Protein AF-A0A392MUB7-F1 (afdb_monomer_lite)

Structure (mmCIF, N/CA/C/O backbone):
data_AF-A0A392MUB7-F1
#
_entry.id   AF-A0A392MUB7-F1
#
loop_
_atom_site.group_PDB
_atom_site.id
_atom_site.type_symbol
_atom_site.label_atom_id
_atom_site.label_alt_id
_atom_site.label_comp_id
_atom_site.label_asym_id
_atom_site.label_entity_id
_atom_site.label_seq_id
_atom_site.pdbx_PDB_ins_code
_atom_site.Cartn_x
_atom_site.Cartn_y
_atom_site.Cartn_z
_atom_site.occupancy
_atom_site.B_iso_or_equiv
_atom_site.auth_seq_id
_atom_site.auth_comp_id
_atom_site.auth_asym_id
_atom_site.auth_atom_id
_atom_site.pdbx_PDB_model_num
ATOM 1 N N . MET A 1 1 ? 14.588 -9.649 2.594 1.00 81.69 1 MET A N 1
ATOM 2 C CA . MET A 1 1 ? 15.675 -9.354 1.630 1.00 81.69 1 MET A CA 1
ATOM 3 C C . MET A 1 1 ? 16.960 -10.171 1.813 1.00 81.69 1 MET A C 1
ATOM 5 O O . MET A 1 1 ? 17.471 -10.671 0.822 1.00 81.69 1 MET A O 1
ATOM 9 N N . LYS A 1 2 ? 17.491 -10.371 3.031 1.00 86.81 2 LYS A N 1
ATOM 10 C CA . LYS A 1 2 ? 18.822 -10.997 3.221 1.00 86.81 2 LYS A CA 1
ATOM 11 C C . LYS A 1 2 ? 18.927 -12.499 2.903 1.00 86.81 2 LYS A C 1
ATOM 13 O O . LYS A 1 2 ? 19.956 -12.934 2.408 1.00 86.81 2 LYS A O 1
ATOM 18 N N . THR A 1 3 ? 17.898 -13.292 3.205 1.00 91.44 3 THR A N 1
ATOM 19 C CA . THR A 1 3 ? 17.980 -14.772 3.172 1.00 91.44 3 THR A CA 1
ATOM 20 C C . THR A 1 3 ? 16.930 -15.439 2.284 1.00 91.44 3 THR A C 1
ATOM 22 O O . THR A 1 3 ? 16.961 -16.653 2.094 1.00 91.44 3 THR A O 1
ATOM 25 N N . ASN A 1 4 ? 15.975 -14.672 1.751 1.00 91.31 4 ASN A N 1
ATOM 26 C CA . ASN A 1 4 ? 14.884 -15.224 0.954 1.00 91.31 4 ASN A CA 1
ATOM 27 C C . ASN A 1 4 ? 15.354 -15.491 -0.484 1.00 91.31 4 ASN A C 1
ATOM 29 O O . ASN A 1 4 ? 15.908 -14.599 -1.119 1.00 91.31 4 ASN A O 1
ATOM 33 N N . LYS A 1 5 ? 15.062 -16.686 -1.009 1.00 94.00 5 LYS A N 1
ATOM 34 C CA . LYS A 1 5 ? 15.399 -17.116 -2.378 1.00 94.00 5 LYS A CA 1
ATOM 35 C C . LYS A 1 5 ? 14.830 -16.226 -3.496 1.00 94.00 5 LYS A C 1
ATOM 37 O O . LYS A 1 5 ? 15.329 -16.280 -4.612 1.00 94.00 5 LYS A O 1
ATOM 42 N N . TRP A 1 6 ? 13.782 -15.452 -3.216 1.00 89.56 6 TRP A N 1
ATOM 43 C CA . TRP A 1 6 ? 13.121 -14.566 -4.177 1.00 89.56 6 TRP A CA 1
ATOM 44 C C . TRP A 1 6 ? 13.622 -13.126 -4.140 1.00 89.56 6 TRP A C 1
ATOM 46 O O . TRP A 1 6 ? 13.139 -12.315 -4.926 1.00 89.56 6 TRP A O 1
ATOM 56 N N . ASN A 1 7 ? 14.574 -12.791 -3.264 1.00 89.31 7 ASN A N 1
ATOM 57 C CA . ASN A 1 7 ? 15.066 -11.419 -3.114 1.00 89.31 7 ASN A CA 1
ATOM 58 C C . ASN A 1 7 ? 15.482 -10.786 -4.453 1.00 89.31 7 ASN A C 1
ATOM 60 O O . ASN A 1 7 ? 15.064 -9.676 -4.736 1.00 89.31 7 ASN A O 1
ATOM 64 N N . ASN A 1 8 ? 16.171 -11.533 -5.317 1.00 88.69 8 ASN A N 1
ATOM 65 C CA . ASN A 1 8 ? 16.669 -11.075 -6.615 1.00 88.69 8 ASN A CA 1
ATOM 66 C C . ASN A 1 8 ? 15.640 -11.199 -7.751 1.00 88.69 8 ASN A C 1
ATOM 68 O O . ASN A 1 8 ? 16.016 -11.173 -8.920 1.00 88.69 8 ASN A O 1
ATOM 72 N N . THR A 1 9 ? 14.363 -11.427 -7.431 1.00 91.56 9 THR A N 1
ATOM 73 C CA . THR A 1 9 ? 13.274 -11.592 -8.416 1.00 91.56 9 THR A CA 1
ATOM 74 C C . THR A 1 9 ? 12.126 -10.610 -8.225 1.00 91.56 9 THR A C 1
ATOM 76 O O . THR A 1 9 ? 11.133 -10.675 -8.944 1.00 91.56 9 THR A O 1
ATOM 79 N N . ILE A 1 10 ? 12.249 -9.695 -7.263 1.00 92.25 10 ILE A N 1
ATOM 80 C CA . ILE A 1 10 ? 11.195 -8.739 -6.935 1.00 92.25 10 ILE A CA 1
ATOM 81 C C . ILE A 1 10 ? 11.169 -7.638 -7.998 1.00 92.25 10 ILE A C 1
ATOM 83 O O . ILE A 1 10 ? 12.168 -6.954 -8.229 1.00 92.25 10 ILE A O 1
ATOM 87 N N . GLY A 1 11 ? 10.018 -7.474 -8.651 1.00 92.69 11 GLY A N 1
ATOM 88 C CA . GLY A 1 11 ? 9.804 -6.415 -9.641 1.00 92.69 11 GLY A CA 1
ATOM 89 C C . GLY A 1 11 ? 8.999 -5.221 -9.142 1.00 92.69 11 GLY A C 1
ATOM 90 O O . GLY A 1 11 ? 9.134 -4.124 -9.671 1.00 92.69 11 GLY A O 1
ATOM 91 N N . ALA A 1 12 ? 8.170 -5.429 -8.122 1.00 95.44 12 ALA A N 1
ATOM 92 C CA . ALA A 1 12 ? 7.458 -4.372 -7.427 1.00 95.44 12 ALA A CA 1
ATOM 93 C C . ALA A 1 12 ? 6.999 -4.859 -6.051 1.00 95.44 12 ALA A C 1
ATOM 95 O O . ALA A 1 12 ? 7.012 -6.066 -5.787 1.00 95.44 12 ALA A O 1
ATOM 96 N N . PHE A 1 13 ? 6.553 -3.938 -5.203 1.00 95.62 13 PHE A N 1
ATOM 97 C CA . PHE A 1 13 ? 5.945 -4.265 -3.917 1.00 95.62 13 PHE A CA 1
ATOM 98 C C . PHE A 1 13 ? 4.752 -3.357 -3.593 1.00 95.62 13 PHE A C 1
ATOM 100 O O . PHE A 1 13 ? 4.613 -2.258 -4.124 1.00 95.62 13 PHE A O 1
ATOM 107 N N . VAL A 1 14 ? 3.885 -3.836 -2.704 1.00 97.25 14 VAL A N 1
ATOM 108 C CA . VAL A 1 14 ? 2.810 -3.050 -2.093 1.00 97.25 14 VAL A CA 1
ATOM 109 C C . VAL A 1 14 ? 2.917 -3.276 -0.594 1.00 97.25 14 VAL A C 1
ATOM 111 O O . VAL A 1 14 ? 2.758 -4.409 -0.138 1.00 97.25 14 VAL A O 1
ATOM 114 N N . ASN A 1 15 ? 3.241 -2.221 0.145 1.00 96.94 15 ASN A N 1
ATOM 115 C CA . ASN A 1 15 ? 3.241 -2.225 1.599 1.00 96.94 15 ASN A CA 1
ATOM 116 C C . ASN A 1 15 ? 1.860 -1.789 2.103 1.00 96.94 15 ASN A C 1
ATOM 118 O O . ASN A 1 15 ? 1.263 -0.866 1.547 1.00 96.94 15 ASN A O 1
ATOM 122 N N . VAL A 1 16 ? 1.326 -2.493 3.102 1.00 97.12 16 VAL A N 1
ATOM 123 C CA . VAL A 1 16 ? -0.034 -2.274 3.609 1.00 97.12 16 VAL A CA 1
ATOM 124 C C . VAL A 1 16 ? 0.023 -2.106 5.117 1.00 97.12 16 VAL A C 1
ATOM 126 O O . VAL A 1 16 ? 0.266 -3.066 5.842 1.00 97.12 16 VAL A O 1
ATOM 129 N N . GLU A 1 17 ? -0.264 -0.895 5.572 1.00 95.00 17 GLU A N 1
ATOM 130 C CA . GLU A 1 17 ? -0.111 -0.457 6.953 1.00 95.00 17 GLU A CA 1
ATOM 131 C C . GLU A 1 17 ? -1.426 0.017 7.564 1.00 95.00 17 GLU A C 1
ATOM 133 O O . GLU A 1 17 ? -2.449 0.229 6.897 1.00 95.00 17 GLU A O 1
ATOM 138 N N . ALA A 1 18 ? -1.396 0.195 8.878 1.00 94.50 18 ALA A N 1
ATOM 139 C CA . ALA A 1 18 ? -2.466 0.806 9.643 1.00 94.50 18 ALA A CA 1
ATOM 140 C C . ALA A 1 18 ? -1.867 1.632 10.785 1.00 94.50 18 ALA A C 1
ATOM 142 O O . ALA A 1 18 ? -1.139 1.112 11.622 1.00 94.50 18 ALA A O 1
ATOM 143 N N . SER A 1 19 ? -2.220 2.915 10.856 1.00 92.62 19 SER A N 1
ATOM 144 C CA . SER A 1 19 ? -2.001 3.742 12.054 1.00 92.62 19 SER A CA 1
ATOM 145 C C . SER A 1 19 ? -3.331 4.304 12.540 1.00 92.62 19 SER A C 1
ATOM 147 O O . SER A 1 19 ? -3.478 5.489 12.826 1.00 92.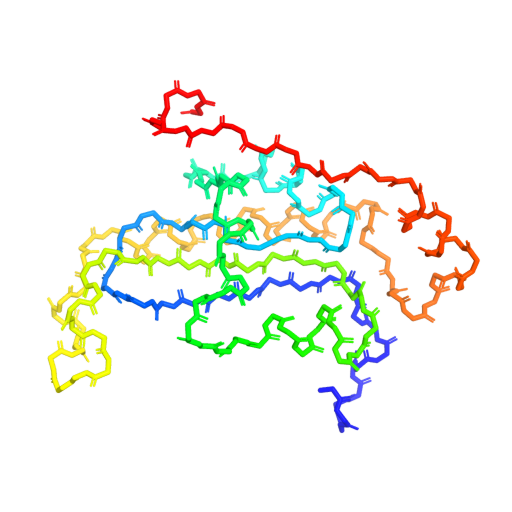62 19 SER A O 1
ATOM 149 N N . GLY A 1 20 ? -4.331 3.429 12.571 1.00 93.94 20 GLY A N 1
ATOM 150 C CA . GLY A 1 20 ? -5.711 3.714 12.920 1.00 93.94 20 GLY A CA 1
ATOM 151 C C . GLY A 1 20 ? -6.534 2.436 12.901 1.00 93.94 20 GLY A C 1
ATOM 152 O O . GLY A 1 20 ? -5.985 1.341 12.847 1.00 93.94 20 GLY A O 1
ATOM 153 N N . THR A 1 21 ? -7.851 2.576 12.927 1.00 95.81 21 THR A N 1
ATOM 154 C CA . THR A 1 21 ? -8.807 1.466 12.921 1.00 95.81 21 THR A CA 1
ATOM 155 C C . THR A 1 21 ? -9.709 1.463 11.684 1.00 95.81 21 THR A C 1
ATOM 157 O O . THR A 1 21 ? -10.589 0.615 11.549 1.00 95.81 21 THR A O 1
ATOM 160 N N . GLY A 1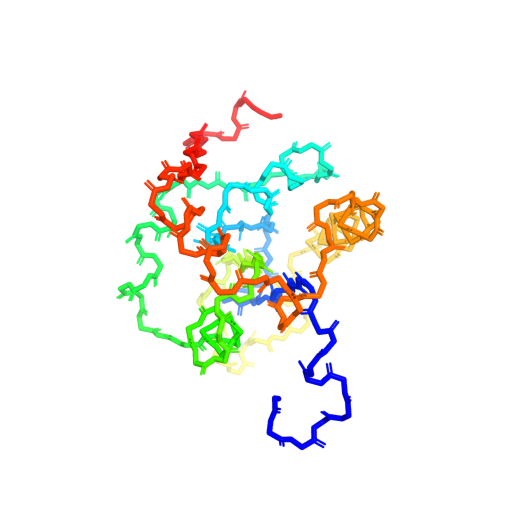 22 ? -9.496 2.375 10.733 1.00 95.12 22 GLY A N 1
ATOM 161 C CA . GLY A 1 22 ? -10.110 2.272 9.415 1.00 95.12 22 GLY A CA 1
ATOM 162 C C . GLY A 1 22 ? -10.035 3.543 8.583 1.00 95.12 22 GLY A C 1
ATOM 163 O O . GLY A 1 22 ? -9.154 4.384 8.770 1.00 95.12 22 GLY A O 1
ATOM 164 N N . GLY A 1 23 ? -10.991 3.670 7.663 1.00 91.44 23 GLY A N 1
ATOM 165 C CA . GLY A 1 23 ? -11.020 4.720 6.649 1.00 91.44 23 GLY A CA 1
ATOM 166 C C . GLY A 1 23 ? -10.514 4.245 5.285 1.00 91.44 23 GLY A C 1
ATOM 167 O O . GLY A 1 23 ? -10.312 3.044 5.090 1.00 91.44 23 GLY A O 1
ATOM 168 N N . PRO A 1 24 ? -10.352 5.174 4.328 1.00 90.94 24 PRO A N 1
ATOM 169 C CA . PRO A 1 24 ? -9.818 4.851 3.014 1.00 90.94 24 PRO A CA 1
ATOM 170 C C . PRO A 1 24 ? -8.337 4.467 3.098 1.00 90.94 24 PRO A C 1
ATOM 172 O O . PRO A 1 24 ? -7.595 4.963 3.948 1.00 90.94 24 PRO A O 1
ATOM 175 N N . ASP A 1 25 ? -7.917 3.615 2.169 1.00 92.19 25 ASP A N 1
ATOM 176 C CA . ASP A 1 25 ? -6.516 3.264 1.954 1.00 92.19 25 ASP A CA 1
ATOM 177 C C . ASP A 1 25 ? -5.794 4.419 1.254 1.00 92.19 25 ASP A C 1
ATOM 179 O O . ASP A 1 25 ? -5.862 4.553 0.033 1.00 92.19 25 ASP A O 1
ATOM 183 N N . LEU A 1 26 ? -5.113 5.254 2.039 1.00 93.44 26 LEU A N 1
ATOM 184 C CA . LEU A 1 26 ? -4.307 6.366 1.556 1.00 93.44 26 LEU A CA 1
ATOM 185 C C . LEU A 1 26 ? -2.945 5.861 1.075 1.00 93.44 26 LEU A C 1
ATOM 187 O O . LEU A 1 26 ? -2.161 5.337 1.862 1.00 93.44 26 LEU A O 1
ATOM 191 N N . VAL A 1 27 ? -2.620 6.101 -0.192 1.00 94.69 27 VAL A N 1
ATOM 192 C CA . VAL A 1 27 ? -1.243 5.995 -0.684 1.00 94.69 27 VAL A CA 1
ATOM 193 C C . VAL A 1 27 ? -0.450 7.170 -0.125 1.00 94.69 27 VAL A C 1
ATOM 195 O O . VAL A 1 27 ? -0.645 8.317 -0.542 1.00 94.69 27 VAL A O 1
ATOM 198 N N . CYS A 1 28 ? 0.430 6.891 0.833 1.00 92.69 28 CYS A N 1
ATOM 199 C CA . CYS A 1 28 ? 1.299 7.894 1.434 1.00 92.69 28 CYS A CA 1
ATOM 200 C C . CYS A 1 28 ? 2.659 7.974 0.750 1.00 92.69 28 CYS A C 1
ATOM 202 O O . CYS A 1 28 ? 3.241 9.051 0.734 1.00 92.69 28 CYS A O 1
ATOM 204 N N . GLN A 1 29 ? 3.150 6.882 0.158 1.00 93.19 29 GLN A N 1
ATOM 205 C CA . GLN A 1 29 ? 4.382 6.890 -0.623 1.00 93.19 29 GLN A CA 1
ATOM 206 C C . GLN A 1 29 ? 4.250 6.059 -1.903 1.00 93.19 29 GLN A C 1
ATOM 208 O O . GLN A 1 29 ? 3.564 5.041 -1.942 1.00 93.19 29 GLN A O 1
ATOM 213 N N . SER A 1 30 ? 4.918 6.493 -2.967 1.00 93.62 30 SER A N 1
ATOM 214 C CA . SER A 1 30 ? 5.024 5.794 -4.240 1.00 93.62 30 SER A CA 1
ATOM 215 C C . SER A 1 30 ? 6.312 6.192 -4.948 1.00 93.62 30 SER A C 1
ATOM 217 O O . SER A 1 30 ? 6.733 7.351 -4.921 1.00 93.62 30 SER A O 1
ATOM 219 N N . GLY A 1 31 ? 6.950 5.239 -5.611 1.00 91.06 31 GLY A N 1
ATOM 220 C CA . GLY A 1 31 ? 8.171 5.508 -6.354 1.00 91.06 31 GLY A CA 1
ATOM 221 C C . GLY A 1 31 ? 8.912 4.236 -6.734 1.00 91.06 31 GLY A C 1
ATOM 222 O O . GLY A 1 31 ? 8.361 3.151 -6.566 1.00 91.06 31 GLY A O 1
ATOM 223 N N . PRO A 1 32 ? 10.141 4.353 -7.273 1.00 88.06 32 PRO A N 1
ATOM 224 C CA . PRO A 1 32 ? 10.840 5.615 -7.551 1.00 88.06 32 PRO A CA 1
ATOM 225 C C . PRO A 1 32 ? 10.309 6.371 -8.786 1.00 88.06 32 PRO A C 1
ATOM 227 O O . PRO A 1 32 ? 10.511 7.573 -8.894 1.00 88.06 32 PRO A O 1
ATOM 230 N N . SER A 1 33 ? 9.618 5.694 -9.706 1.00 86.38 33 SER A N 1
ATOM 231 C CA . SER A 1 33 ? 8.980 6.294 -10.895 1.00 86.38 33 SER A CA 1
ATOM 232 C C . SER A 1 33 ? 7.466 6.460 -10.721 1.00 86.38 33 SER A C 1
ATOM 234 O O . SER A 1 33 ? 6.895 5.845 -9.829 1.00 86.38 33 SER A O 1
ATOM 236 N N . SER A 1 34 ? 6.796 7.160 -11.640 1.00 88.38 34 SER A N 1
ATOM 237 C CA . SER A 1 34 ? 5.334 7.353 -11.663 1.00 88.38 34 SER A CA 1
ATOM 238 C C . SER A 1 34 ? 4.488 6.081 -11.838 1.00 88.38 34 SER A C 1
ATOM 240 O O . SER A 1 34 ? 3.311 6.081 -11.476 1.00 88.38 34 SER A O 1
ATOM 242 N N . TRP A 1 35 ? 5.037 4.994 -12.395 1.00 92.12 35 TRP A N 1
ATOM 243 C CA . TRP A 1 35 ? 4.212 3.860 -12.831 1.00 92.12 35 TRP A CA 1
ATOM 244 C C . TRP A 1 35 ? 3.405 3.162 -11.716 1.00 92.12 35 TRP A C 1
ATOM 246 O O . TRP A 1 35 ? 2.263 2.808 -12.009 1.00 92.12 35 TRP A O 1
ATOM 256 N N . PRO A 1 36 ? 3.896 2.983 -10.467 1.00 94.62 36 PRO A N 1
ATOM 257 C CA . PRO A 1 36 ? 3.089 2.411 -9.390 1.00 94.62 36 PRO A CA 1
ATOM 258 C C . PRO A 1 36 ? 1.860 3.276 -9.085 1.00 94.62 36 PRO A C 1
ATOM 260 O O . PRO A 1 36 ? 0.755 2.747 -8.966 1.00 94.62 36 PRO A O 1
ATOM 263 N N . SER A 1 37 ? 2.024 4.605 -9.045 1.00 93.44 37 SER A N 1
ATOM 264 C CA . SER A 1 37 ? 0.909 5.546 -8.860 1.00 93.44 37 SER A CA 1
ATOM 265 C C . SER A 1 37 ? -0.063 5.540 -10.034 1.00 93.44 37 SER A C 1
ATOM 267 O O . SER A 1 37 ? -1.264 5.642 -9.812 1.00 93.44 37 SER A O 1
ATOM 269 N N . ASN A 1 38 ? 0.425 5.402 -11.270 1.00 92.31 38 ASN A N 1
ATOM 270 C CA . ASN A 1 38 ? -0.447 5.321 -12.446 1.00 92.31 38 ASN A CA 1
ATOM 271 C C . ASN A 1 38 ? -1.309 4.055 -12.397 1.00 92.31 38 ASN A C 1
ATOM 273 O O . ASN A 1 38 ? -2.517 4.129 -12.590 1.00 92.31 38 ASN A O 1
ATOM 277 N N . ILE A 1 39 ? -0.710 2.908 -12.051 1.00 94.44 39 ILE A N 1
ATOM 278 C CA . ILE A 1 39 ? -1.465 1.665 -11.855 1.00 94.44 39 ILE A CA 1
ATOM 279 C C . ILE A 1 39 ? -2.497 1.827 -10.735 1.00 94.44 39 ILE A C 1
ATOM 281 O O . ILE A 1 39 ? -3.631 1.382 -10.890 1.00 94.44 39 ILE A O 1
ATOM 285 N N . TYR A 1 40 ? -2.133 2.470 -9.621 1.00 95.00 40 TYR A N 1
ATOM 286 C CA . TYR A 1 40 ? -3.080 2.747 -8.542 1.00 95.00 40 TYR A CA 1
ATOM 287 C C . TYR A 1 40 ? -4.258 3.603 -9.024 1.00 95.00 40 TYR A C 1
ATOM 289 O O . TYR A 1 40 ? -5.405 3.218 -8.821 1.00 95.00 40 TYR A O 1
ATOM 297 N N . ALA A 1 41 ? -3.980 4.716 -9.706 1.00 92.62 41 ALA A N 1
ATOM 298 C CA . ALA A 1 41 ? -4.994 5.636 -10.215 1.00 92.62 41 ALA A CA 1
ATOM 299 C C . ALA A 1 41 ? -5.947 4.979 -11.229 1.00 92.62 41 ALA A C 1
ATOM 301 O O . ALA A 1 41 ? -7.125 5.316 -11.272 1.00 92.62 41 ALA A O 1
ATOM 302 N N . GLU A 1 42 ? -5.450 4.040 -12.037 1.00 93.19 42 GLU A N 1
ATOM 303 C CA . GLU A 1 42 ? -6.253 3.333 -13.040 1.00 93.19 42 GLU A CA 1
ATOM 304 C C . GLU A 1 42 ? -7.059 2.157 -12.465 1.00 93.19 42 GLU A C 1
ATOM 306 O O . GLU A 1 42 ? -8.103 1.808 -13.017 1.00 93.19 42 GLU A O 1
ATOM 311 N N . ALA A 1 43 ? -6.571 1.509 -11.400 1.00 96.50 43 ALA A N 1
ATOM 312 C CA . ALA A 1 43 ? -7.096 0.218 -10.951 1.00 96.50 43 ALA A CA 1
ATOM 313 C C . ALA A 1 43 ? -7.778 0.229 -9.577 1.00 96.50 43 ALA A C 1
ATOM 315 O O . ALA A 1 43 ? -8.547 -0.692 -9.290 1.00 96.50 43 ALA A O 1
ATOM 316 N N . ALA A 1 44 ? -7.488 1.192 -8.702 1.00 95.62 44 ALA A N 1
ATOM 317 C CA . ALA A 1 44 ? -8.094 1.235 -7.375 1.00 95.62 44 ALA A CA 1
ATOM 318 C C . ALA A 1 44 ? -9.610 1.488 -7.471 1.00 95.62 44 ALA A C 1
ATOM 320 O O . ALA A 1 44 ? -10.071 2.322 -8.243 1.00 95.62 44 ALA A O 1
ATOM 321 N N . ILE A 1 45 ? -10.387 0.748 -6.677 1.00 96.44 45 ILE A N 1
ATOM 322 C CA . ILE A 1 45 ? -11.857 0.827 -6.647 1.00 96.44 45 ILE A CA 1
ATOM 323 C C . ILE A 1 45 ? -12.319 2.026 -5.807 1.00 96.44 45 ILE A C 1
ATOM 325 O O . ILE A 1 45 ? -13.276 2.712 -6.153 1.00 96.44 45 ILE A O 1
ATOM 329 N N . TYR A 1 46 ? -11.601 2.284 -4.717 1.00 94.25 46 TYR A N 1
ATOM 330 C CA . TYR A 1 46 ? -11.766 3.389 -3.779 1.00 94.25 46 TYR A CA 1
ATOM 331 C C . TYR A 1 46 ? -10.431 4.126 -3.654 1.00 94.25 46 TYR A C 1
ATOM 333 O O . TYR A 1 46 ? -9.720 3.951 -2.657 1.00 94.25 46 TYR A O 1
ATOM 341 N N . PRO A 1 47 ? -10.012 4.853 -4.695 1.00 91.12 47 PRO A N 1
ATOM 342 C CA . PRO A 1 47 ? -8.700 5.468 -4.715 1.00 91.12 47 PRO A CA 1
ATOM 343 C C . PRO A 1 47 ? -8.601 6.617 -3.700 1.00 91.12 47 PRO A C 1
ATOM 345 O O . PRO A 1 47 ? -9.518 7.417 -3.533 1.00 91.12 47 PRO A O 1
ATOM 348 N N . MET A 1 48 ? -7.459 6.705 -3.025 1.00 91.75 48 MET A N 1
ATOM 349 C CA . MET A 1 48 ? -7.091 7.804 -2.142 1.00 91.75 48 MET A CA 1
ATOM 350 C C . MET A 1 48 ? -5.568 7.971 -2.165 1.00 91.75 48 MET A C 1
ATOM 352 O O . MET A 1 48 ? -4.821 7.165 -1.621 1.00 91.75 48 MET A O 1
ATOM 356 N N . ALA A 1 49 ? -5.091 9.036 -2.799 1.00 90.44 49 ALA A N 1
ATOM 357 C CA . ALA A 1 49 ? -3.688 9.434 -2.806 1.00 90.44 49 ALA A CA 1
ATOM 358 C C . ALA A 1 49 ? -3.578 10.965 -2.764 1.00 90.44 49 ALA A C 1
ATOM 360 O O . ALA A 1 49 ? -4.484 11.673 -3.195 1.00 90.44 49 ALA A O 1
ATOM 361 N N . THR A 1 50 ? -2.470 11.499 -2.255 1.00 86.00 50 THR A N 1
ATOM 362 C CA . THR A 1 50 ? -2.161 12.933 -2.368 1.00 86.00 50 THR A CA 1
ATOM 363 C C . THR A 1 50 ? -0.657 13.153 -2.305 1.00 86.00 50 THR A C 1
ATOM 365 O O . THR A 1 50 ? 0.029 12.559 -1.473 1.00 86.00 50 THR A O 1
ATOM 368 N N . SER A 1 51 ? -0.125 14.028 -3.162 1.00 84.75 51 SER A N 1
ATOM 369 C CA . SER A 1 51 ? 1.301 14.375 -3.142 1.00 84.75 51 SER A CA 1
ATOM 370 C C . SER A 1 51 ? 1.725 15.002 -1.812 1.00 84.75 51 SER A C 1
ATOM 372 O O . SER A 1 51 ? 2.864 14.836 -1.391 1.00 84.75 51 SER A O 1
ATOM 374 N N . ALA A 1 52 ? 0.800 15.654 -1.100 1.00 87.50 52 ALA A N 1
ATOM 375 C CA . ALA A 1 52 ? 1.074 16.174 0.235 1.00 87.50 52 ALA A CA 1
ATOM 376 C C . ALA A 1 52 ? 1.422 15.052 1.229 1.00 87.50 52 ALA A C 1
ATOM 378 O O . ALA A 1 52 ? 2.281 15.246 2.084 1.00 87.50 52 ALA A O 1
ATOM 379 N N . ALA A 1 53 ? 0.802 13.870 1.104 1.00 88.81 53 ALA A N 1
ATOM 380 C CA . ALA A 1 53 ? 1.164 12.720 1.928 1.00 88.81 53 ALA A CA 1
ATOM 381 C C . ALA A 1 53 ? 2.586 12.254 1.593 1.00 88.81 53 ALA A C 1
ATOM 383 O O . ALA A 1 53 ? 3.380 12.098 2.508 1.00 88.81 53 ALA A O 1
ATOM 384 N N . GLN A 1 54 ? 2.947 12.163 0.310 1.00 88.69 54 GLN A N 1
ATOM 385 C CA . GLN A 1 54 ? 4.307 11.818 -0.133 1.00 88.69 54 GLN A CA 1
ATOM 386 C C . GLN A 1 54 ? 5.389 12.752 0.420 1.00 88.69 54 GLN A C 1
ATOM 388 O O . GLN A 1 54 ? 6.472 12.283 0.772 1.00 88.69 54 GLN A O 1
ATOM 393 N N . ASP A 1 55 ? 5.112 14.055 0.482 1.00 87.25 55 ASP A N 1
ATOM 394 C CA . ASP A 1 55 ? 6.075 15.051 0.957 1.00 87.25 55 ASP A CA 1
ATOM 395 C C . ASP A 1 55 ? 6.185 15.082 2.491 1.00 87.25 55 ASP A C 1
ATOM 397 O O . ASP A 1 55 ? 7.246 15.397 3.031 1.00 87.25 55 ASP A O 1
ATOM 401 N N . VAL A 1 56 ? 5.103 14.746 3.205 1.00 86.50 56 VAL A N 1
ATOM 402 C CA . VAL A 1 56 ? 5.044 14.790 4.676 1.00 86.50 56 VAL A CA 1
ATOM 403 C C . VAL A 1 56 ? 5.377 13.445 5.321 1.00 86.50 56 VAL A C 1
ATOM 405 O O . VAL A 1 56 ? 5.927 13.415 6.415 1.00 86.50 56 VAL A O 1
ATOM 408 N N . PHE A 1 57 ? 5.080 12.314 4.690 1.00 86.19 57 PHE A N 1
ATOM 409 C CA . PHE A 1 57 ? 5.256 11.006 5.324 1.00 86.19 57 PHE A CA 1
ATOM 410 C C . PHE A 1 57 ? 6.700 10.727 5.787 1.00 86.19 57 PHE A C 1
ATOM 412 O O . PHE A 1 57 ? 6.859 10.272 6.917 1.00 86.19 57 PHE A O 1
ATOM 419 N N . PRO A 1 58 ? 7.759 11.102 5.036 1.00 84.06 58 PRO A N 1
ATOM 420 C CA . PRO A 1 58 ? 9.142 10.905 5.481 1.00 84.06 58 PRO A CA 1
ATOM 421 C C . PRO A 1 58 ? 9.539 11.674 6.753 1.00 84.06 58 PRO A C 1
ATOM 423 O O . PRO A 1 58 ? 10.573 11.372 7.343 1.00 84.06 58 PRO A O 1
ATOM 426 N N . ILE A 1 59 ? 8.767 12.689 7.166 1.00 85.00 59 ILE A N 1
ATOM 427 C CA . I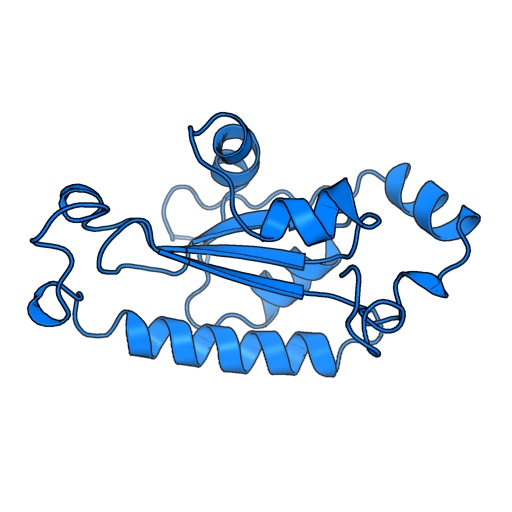LE A 1 59 ? 9.015 13.444 8.408 1.00 85.00 59 ILE A CA 1
ATOM 428 C C . ILE A 1 59 ? 8.161 12.957 9.587 1.00 85.00 59 ILE A C 1
ATOM 430 O O . ILE A 1 59 ? 8.344 13.442 10.708 1.00 85.00 59 ILE A O 1
ATOM 434 N N . ILE A 1 60 ? 7.230 12.023 9.365 1.00 83.25 60 ILE A N 1
ATOM 435 C CA . ILE A 1 60 ? 6.430 11.424 10.435 1.00 83.25 60 ILE A CA 1
ATOM 436 C C . ILE A 1 60 ? 7.306 10.446 11.229 1.00 83.25 60 ILE A C 1
ATOM 438 O O . ILE A 1 60 ? 7.976 9.605 10.633 1.00 83.25 60 ILE A O 1
ATOM 442 N N . PRO A 1 61 ? 7.312 10.512 12.575 1.00 77.25 61 PRO A N 1
ATOM 443 C CA . PRO A 1 61 ? 8.015 9.532 13.392 1.00 77.25 61 PRO A CA 1
ATOM 444 C C . PRO A 1 61 ? 7.419 8.135 13.186 1.00 77.25 61 PRO A C 1
ATOM 446 O O . PRO A 1 61 ? 6.305 7.853 13.621 1.00 77.25 61 PRO A O 1
ATOM 449 N N . GLY A 1 62 ? 8.167 7.264 12.524 1.00 78.88 62 GLY A N 1
ATOM 450 C CA . GLY A 1 62 ? 7.737 5.918 12.172 1.00 78.88 62 GLY A CA 1
ATOM 451 C C . GLY A 1 62 ? 8.641 5.355 11.087 1.00 78.88 62 GLY A C 1
ATOM 452 O O . GLY A 1 62 ? 9.375 6.095 10.438 1.00 78.88 62 GLY A O 1
ATOM 453 N N . ASP A 1 63 ? 8.624 4.041 10.930 1.00 85.81 63 ASP A N 1
ATOM 454 C CA . ASP A 1 63 ? 9.329 3.361 9.852 1.00 85.81 63 ASP A CA 1
ATOM 455 C C . ASP A 1 63 ? 8.469 2.177 9.424 1.00 85.81 63 ASP A C 1
ATOM 457 O O . ASP A 1 63 ? 7.956 1.450 10.279 1.00 85.81 63 ASP A O 1
ATOM 461 N N . THR A 1 64 ? 8.279 2.019 8.121 1.00 91.81 64 THR A N 1
ATOM 462 C CA . THR A 1 64 ? 7.496 0.931 7.532 1.00 91.81 64 THR A CA 1
ATOM 463 C C . THR A 1 64 ? 8.420 0.064 6.690 1.00 91.81 64 THR A C 1
ATOM 465 O O . THR A 1 64 ? 9.524 0.467 6.301 1.00 91.81 64 THR A O 1
ATOM 468 N N . ASP A 1 65 ? 7.963 -1.137 6.344 1.00 93.44 65 ASP A N 1
ATOM 469 C CA . ASP A 1 65 ? 8.737 -2.001 5.455 1.00 93.44 65 ASP A CA 1
ATOM 470 C C . ASP A 1 65 ? 8.917 -1.383 4.051 1.00 93.44 65 ASP A C 1
ATOM 472 O O . ASP A 1 65 ? 9.803 -1.819 3.308 1.00 93.44 65 ASP A O 1
ATOM 476 N N . TYR A 1 66 ? 8.187 -0.312 3.697 1.00 93.69 66 TYR A N 1
ATOM 477 C CA . TYR A 1 66 ? 8.419 0.454 2.468 1.00 93.69 66 TYR A CA 1
ATOM 478 C C . TYR A 1 66 ? 9.875 0.909 2.333 1.00 93.69 66 TYR A C 1
ATOM 480 O O . TYR A 1 66 ? 10.461 0.745 1.256 1.00 93.69 66 TYR A O 1
ATOM 488 N N . ARG A 1 67 ? 10.503 1.413 3.407 1.00 92.31 67 ARG A N 1
ATOM 489 C CA . ARG A 1 67 ? 11.911 1.857 3.382 1.00 92.31 67 ARG A CA 1
ATOM 490 C C . ARG A 1 67 ? 12.853 0.722 2.992 1.00 92.31 67 ARG A C 1
ATOM 492 O O . ARG A 1 67 ? 13.793 0.918 2.221 1.00 92.31 67 ARG A O 1
ATOM 499 N N . ILE A 1 68 ? 12.582 -0.494 3.468 1.00 92.62 68 ILE A N 1
ATOM 500 C CA . ILE A 1 68 ? 13.419 -1.662 3.180 1.00 92.62 68 ILE A CA 1
ATOM 501 C C . ILE A 1 68 ? 13.465 -1.945 1.672 1.00 92.62 68 ILE A C 1
ATOM 503 O O . ILE A 1 68 ? 14.531 -2.238 1.131 1.00 92.62 68 ILE A O 1
ATOM 507 N N . PHE A 1 69 ? 12.333 -1.856 0.974 1.00 92.25 69 PHE A N 1
ATOM 508 C CA . PHE A 1 69 ? 12.273 -2.154 -0.460 1.00 92.25 69 PHE A CA 1
ATOM 509 C C . PHE A 1 69 ? 12.653 -0.960 -1.349 1.00 92.25 69 PHE A C 1
ATOM 511 O O . PHE A 1 69 ? 13.301 -1.150 -2.383 1.00 92.25 69 PHE A O 1
ATOM 518 N N . SER A 1 70 ? 12.281 0.257 -0.954 1.00 90.25 70 SER A N 1
ATOM 519 C CA . SER A 1 70 ? 12.508 1.476 -1.744 1.00 90.25 70 SER A CA 1
ATOM 520 C C . SER A 1 70 ? 13.910 2.072 -1.573 1.00 90.25 70 SER A C 1
ATOM 522 O O . SER A 1 70 ? 14.466 2.604 -2.535 1.00 90.25 70 SER A O 1
ATOM 524 N N . GLU A 1 71 ? 14.523 1.945 -0.396 1.00 88.38 71 GLU A N 1
ATOM 525 C CA . GLU A 1 71 ? 15.811 2.572 -0.082 1.00 88.38 71 GLU A CA 1
ATOM 526 C C . GLU A 1 71 ? 16.904 1.525 0.152 1.00 88.38 71 GLU A C 1
ATOM 528 O O . GLU A 1 71 ? 17.867 1.456 -0.615 1.00 88.38 71 GLU A O 1
ATOM 533 N N . ASP A 1 72 ? 16.742 0.656 1.155 1.00 89.50 72 ASP A N 1
ATOM 534 C CA . ASP A 1 72 ? 17.835 -0.205 1.635 1.00 89.50 72 ASP A CA 1
ATOM 535 C C . ASP A 1 72 ? 18.282 -1.272 0.619 1.00 89.50 72 ASP A C 1
ATOM 537 O O . ASP A 1 72 ? 19.451 -1.668 0.613 1.00 89.50 72 ASP A O 1
ATOM 541 N N . TYR A 1 73 ? 17.367 -1.782 -0.218 1.00 82.50 73 TYR A N 1
ATOM 542 C CA . TYR A 1 73 ? 17.632 -2.921 -1.112 1.00 82.50 73 TYR A CA 1
ATOM 543 C C . TYR A 1 73 ? 17.436 -2.645 -2.605 1.00 82.50 73 TYR A C 1
ATOM 545 O O . TYR A 1 73 ? 17.402 -3.592 -3.395 1.00 82.50 73 TYR A O 1
ATOM 553 N N . GLY A 1 74 ? 17.425 -1.377 -3.016 1.00 68.75 74 GLY A N 1
ATOM 554 C CA . GLY A 1 74 ? 17.687 -1.028 -4.415 1.00 68.75 74 GLY A CA 1
ATOM 555 C C . GLY A 1 74 ? 16.493 -0.510 -5.202 1.00 68.75 74 GLY A C 1
ATOM 556 O O . GLY A 1 74 ? 16.292 -0.946 -6.333 1.00 68.75 74 GLY A O 1
ATOM 557 N N . SER A 1 75 ? 15.757 0.455 -4.637 1.00 85.06 75 SER A N 1
ATOM 558 C CA . SER A 1 75 ? 14.802 1.278 -5.395 1.00 85.06 75 SER A CA 1
ATOM 559 C C . SER A 1 75 ? 13.775 0.453 -6.165 1.00 85.06 75 SER A C 1
ATOM 561 O O . SER A 1 75 ? 13.438 0.761 -7.310 1.00 85.06 75 SER A O 1
ATOM 563 N N . ILE A 1 76 ? 13.287 -0.613 -5.527 1.00 92.38 76 ILE A N 1
ATOM 564 C CA . ILE A 1 76 ? 12.217 -1.437 -6.080 1.00 92.38 76 ILE A CA 1
ATOM 565 C C . ILE A 1 76 ? 10.976 -0.549 -6.196 1.00 92.38 76 ILE A C 1
ATOM 567 O O . ILE A 1 76 ? 10.671 0.175 -5.249 1.00 92.38 76 ILE A O 1
ATOM 571 N N . PRO A 1 77 ? 10.254 -0.562 -7.325 1.00 93.69 77 PRO A N 1
ATOM 572 C CA . PRO A 1 77 ? 9.036 0.215 -7.428 1.00 93.69 77 PRO A CA 1
ATOM 573 C C . PRO A 1 77 ? 7.927 -0.292 -6.508 1.00 93.69 77 PRO A C 1
ATOM 575 O O . PRO A 1 77 ? 7.708 -1.499 -6.405 1.00 93.69 77 PRO A O 1
ATOM 578 N N . GLY A 1 78 ? 7.178 0.603 -5.879 1.00 95.31 78 GLY A N 1
ATOM 579 C CA . GLY A 1 78 ? 6.082 0.178 -5.022 1.00 95.31 78 GLY A CA 1
ATOM 580 C C . GLY A 1 78 ? 5.210 1.295 -4.490 1.00 95.31 78 GLY A C 1
ATOM 581 O O . GLY A 1 78 ? 5.407 2.467 -4.809 1.00 95.31 78 GLY A O 1
ATOM 582 N N . LEU A 1 79 ? 4.229 0.881 -3.694 1.00 96.50 79 LEU A N 1
ATOM 583 C CA . LEU A 1 79 ? 3.283 1.739 -2.987 1.00 96.50 79 LEU A CA 1
ATOM 584 C C . LEU A 1 79 ? 3.401 1.483 -1.484 1.00 96.50 79 LEU A C 1
ATOM 586 O O . LEU A 1 79 ? 3.505 0.324 -1.078 1.00 96.50 79 LEU A O 1
ATOM 590 N N . ASP A 1 80 ? 3.335 2.542 -0.681 1.00 95.75 80 ASP A N 1
ATOM 591 C CA . ASP A 1 80 ? 3.020 2.472 0.746 1.00 95.75 80 ASP A CA 1
ATOM 592 C C . ASP A 1 80 ? 1.584 2.944 0.956 1.00 95.75 80 ASP A C 1
ATOM 594 O O . ASP A 1 80 ? 1.229 4.067 0.578 1.00 95.75 80 ASP A O 1
ATOM 598 N N . ILE A 1 81 ? 0.749 2.059 1.493 1.00 96.19 81 ILE A N 1
ATOM 599 C CA . ILE A 1 81 ? -0.689 2.264 1.644 1.00 96.19 81 ILE A CA 1
ATOM 600 C C . ILE A 1 81 ? -1.045 2.143 3.114 1.00 96.19 81 ILE A C 1
ATOM 602 O O . ILE A 1 81 ? -0.771 1.125 3.741 1.00 96.19 81 ILE A O 1
ATOM 606 N N . ILE A 1 82 ? -1.729 3.145 3.650 1.00 94.06 82 ILE A N 1
ATOM 607 C CA . ILE A 1 82 ? -2.093 3.208 5.059 1.00 94.06 82 ILE A CA 1
ATOM 608 C C . ILE A 1 82 ? -3.516 3.735 5.227 1.00 94.06 82 ILE A C 1
ATOM 610 O O . ILE A 1 82 ? -3.927 4.654 4.528 1.00 94.06 82 ILE A O 1
ATOM 614 N N . PHE A 1 83 ? -4.278 3.204 6.183 1.00 93.00 83 PHE A N 1
ATOM 615 C CA . PHE A 1 83 ? -5.439 3.931 6.706 1.00 93.00 83 PHE A CA 1
ATOM 616 C C . PHE A 1 83 ? -5.095 4.542 8.066 1.00 93.00 83 PHE A C 1
ATOM 618 O O . PHE A 1 83 ? -4.302 3.992 8.838 1.00 93.00 83 PHE A O 1
ATOM 625 N N . LEU A 1 84 ? -5.676 5.709 8.347 1.00 92.12 84 LEU A N 1
ATOM 626 C CA . LEU A 1 84 ? -5.255 6.586 9.447 1.00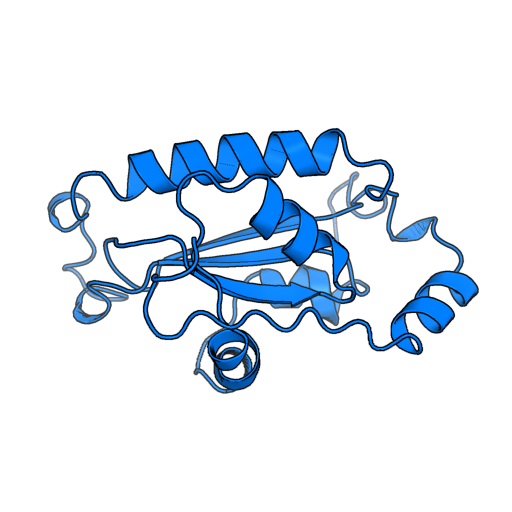 92.12 84 LEU A CA 1
ATOM 627 C C . LEU A 1 84 ? -6.396 6.978 10.400 1.00 92.12 84 LEU A C 1
ATOM 629 O O . LEU A 1 84 ? -6.141 7.529 11.473 1.00 92.12 84 LEU A O 1
ATOM 633 N N . LEU A 1 85 ? -7.665 6.741 10.039 1.00 94.38 85 LEU A N 1
ATOM 634 C CA . LEU A 1 85 ? -8.777 7.142 10.907 1.00 94.38 85 LEU A CA 1
ATOM 635 C C . LEU A 1 85 ? -8.793 6.255 12.149 1.00 94.38 85 LEU A C 1
ATOM 637 O O . LEU A 1 85 ? -8.572 5.054 12.053 1.00 94.38 85 LEU A O 1
ATOM 641 N N . GLY A 1 86 ? -9.052 6.837 13.319 1.00 95.31 86 GLY A N 1
ATOM 642 C CA . GLY A 1 86 ? -8.982 6.101 14.587 1.00 95.31 86 GLY A CA 1
ATOM 643 C C . GLY A 1 86 ? -7.566 5.952 15.154 1.00 95.31 86 GLY A C 1
ATOM 644 O O . GLY A 1 86 ? -7.361 5.151 16.060 1.00 95.31 86 GLY A O 1
ATOM 645 N N . GLY A 1 87 ? -6.586 6.730 14.674 1.00 94.12 87 GLY A N 1
ATOM 646 C CA . GLY A 1 87 ? -5.186 6.659 15.125 1.00 94.12 87 GLY A CA 1
ATOM 647 C C . GLY A 1 87 ? -4.938 6.874 16.622 1.00 94.12 87 GLY A C 1
ATOM 648 O O . GLY A 1 87 ? -3.876 6.530 17.117 1.00 94.12 87 GLY A O 1
ATOM 649 N N . TYR A 1 88 ? -5.911 7.370 17.385 1.00 95.00 88 TYR A N 1
ATOM 650 C CA . TYR A 1 88 ? -5.806 7.459 18.846 1.00 95.00 88 TYR A CA 1
ATOM 651 C C . TYR A 1 88 ? -5.901 6.094 19.557 1.00 95.00 88 TYR A C 1
ATOM 653 O O . TYR A 1 88 ? -5.568 6.006 20.737 1.00 95.00 88 TYR A O 1
ATOM 661 N N . PHE A 1 89 ? -6.346 5.039 18.865 1.00 96.19 89 PHE A N 1
ATOM 662 C CA . PHE A 1 89 ? -6.294 3.665 19.371 1.00 96.19 89 PHE A CA 1
ATOM 663 C C . PHE A 1 89 ? -4.958 2.972 19.083 1.00 96.19 89 PHE A C 1
ATOM 665 O O . PHE A 1 89 ? -4.591 2.047 19.809 1.00 96.19 89 PHE A O 1
ATOM 672 N N . TYR A 1 90 ? -4.220 3.441 18.074 1.00 94.31 90 TYR A N 1
ATOM 673 C CA . TYR A 1 90 ? -2.950 2.869 17.637 1.00 94.31 90 TYR A CA 1
ATOM 674 C C . TYR A 1 90 ? -1.929 2.798 18.781 1.00 94.31 90 TYR A C 1
ATOM 676 O O . TYR A 1 90 ? -1.778 3.750 19.547 1.00 94.31 90 TYR A O 1
ATOM 684 N N . HIS A 1 91 ? -1.220 1.670 18.897 1.00 94.88 91 HIS A N 1
ATOM 685 C CA . HIS A 1 91 ? -0.239 1.416 19.967 1.00 94.88 91 HIS A CA 1
ATOM 686 C C . HIS A 1 91 ? -0.811 1.520 21.397 1.00 94.88 91 HIS A C 1
ATOM 688 O O . HIS A 1 91 ? -0.083 1.787 22.357 1.00 94.88 91 HIS A O 1
ATOM 694 N N . THR A 1 92 ? -2.111 1.271 21.571 1.00 96.94 92 THR A N 1
ATOM 695 C CA . THR A 1 92 ? -2.747 1.180 22.892 1.00 96.94 92 THR A CA 1
ATOM 696 C C . THR A 1 92 ? -3.408 -0.181 23.091 1.00 96.94 92 THR A C 1
ATOM 698 O O . THR A 1 92 ? -3.604 -0.943 22.151 1.00 96.94 92 THR A O 1
ATOM 701 N N . SER A 1 93 ? -3.828 -0.481 24.321 1.00 97.75 93 SER A N 1
ATOM 702 C CA . SER A 1 93 ? -4.643 -1.670 24.606 1.00 97.75 93 SER A CA 1
ATOM 703 C C . SER A 1 93 ? -6.043 -1.631 23.979 1.00 97.75 93 SER A C 1
ATOM 705 O O . SER A 1 93 ? -6.771 -2.614 24.074 1.00 97.75 93 SER A O 1
ATOM 707 N N . PHE A 1 94 ? -6.445 -0.492 23.409 1.00 97.00 94 PHE A N 1
ATOM 708 C CA . PHE A 1 94 ? -7.722 -0.314 22.724 1.00 97.00 94 PHE A CA 1
ATOM 709 C C . PHE A 1 94 ? -7.624 -0.570 21.215 1.00 97.00 94 PHE A C 1
ATOM 711 O O . PHE A 1 94 ? -8.638 -0.459 20.532 1.00 97.00 94 PHE A O 1
ATOM 718 N N . ASP A 1 95 ? -6.446 -0.928 20.696 1.00 96.94 95 ASP A N 1
ATOM 719 C CA . ASP A 1 95 ? -6.282 -1.414 19.325 1.00 96.94 95 ASP A CA 1
ATOM 720 C C . ASP A 1 95 ? -6.863 -2.833 19.2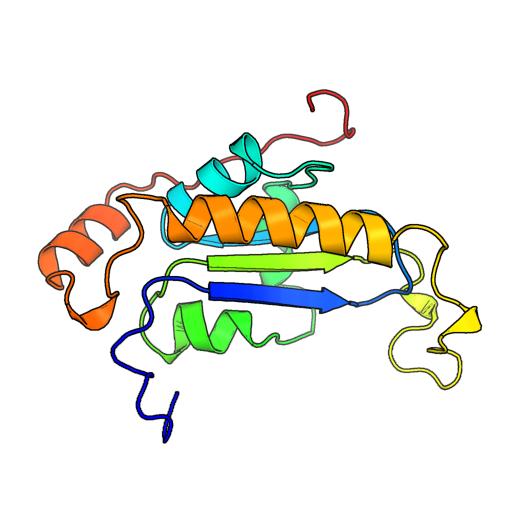04 1.00 96.94 95 ASP A C 1
ATOM 722 O O . ASP A 1 95 ? -6.168 -3.845 19.330 1.00 96.94 95 ASP A O 1
ATOM 726 N N . THR A 1 96 ? -8.190 -2.907 19.095 1.00 96.62 96 THR A N 1
ATOM 727 C CA . THR A 1 96 ? -8.944 -4.161 19.070 1.00 96.62 96 THR A CA 1
ATOM 728 C C . THR A 1 96 ? -9.814 -4.258 17.824 1.00 96.62 96 THR A C 1
ATOM 730 O O . THR A 1 96 ? -10.184 -3.258 17.205 1.00 96.62 96 THR A O 1
ATOM 733 N N . VAL A 1 97 ? -10.185 -5.488 17.462 1.00 95.88 97 VAL A N 1
ATOM 734 C CA . VAL A 1 97 ? -11.021 -5.773 16.285 1.00 95.88 97 VAL A CA 1
ATOM 735 C C . VAL A 1 97 ? -12.366 -5.046 16.358 1.00 95.88 97 VAL A C 1
ATOM 737 O O . VAL A 1 97 ? -12.893 -4.621 15.335 1.00 95.88 97 VAL A O 1
ATOM 740 N N . GLU A 1 98 ? -12.907 -4.849 17.559 1.00 97.06 98 GLU A N 1
ATOM 741 C CA . GLU A 1 98 ? -14.169 -4.141 17.790 1.00 97.06 98 GLU A CA 1
ATOM 742 C C . GLU A 1 98 ? -14.098 -2.652 17.430 1.00 97.06 98 GLU A C 1
ATOM 744 O O . GLU A 1 98 ? -15.139 -2.048 17.176 1.00 97.06 98 GLU A O 1
ATOM 749 N N . GLN A 1 99 ? -12.899 -2.058 17.398 1.00 96.62 99 GLN A N 1
ATOM 750 C CA . GLN A 1 99 ? -12.705 -0.665 16.990 1.00 96.62 99 GLN A CA 1
ATOM 751 C C . GLN A 1 99 ? -12.556 -0.496 15.477 1.00 96.62 99 GLN A C 1
ATOM 753 O O . GLN A 1 99 ? -12.526 0.644 15.000 1.00 96.62 99 GLN A O 1
ATOM 758 N N . LEU A 1 100 ? -12.463 -1.594 14.712 1.00 96.06 100 LEU A N 1
ATOM 759 C CA . LEU A 1 100 ? -12.371 -1.514 13.260 1.00 96.06 100 LEU A CA 1
ATOM 760 C C . LEU A 1 100 ? -13.633 -0.876 12.684 1.00 96.06 100 LEU A C 1
ATOM 762 O O . LEU A 1 100 ? -14.745 -1.364 12.893 1.00 96.06 100 LEU A O 1
ATOM 766 N N . LEU A 1 101 ? -13.460 0.192 11.906 1.00 95.56 101 LEU A N 1
ATOM 767 C CA . LEU A 1 101 ? -14.572 0.841 11.224 1.00 95.56 101 LEU A CA 1
ATOM 768 C C . LEU A 1 101 ? -15.149 -0.132 10.176 1.00 95.56 101 LEU A C 1
ATOM 770 O O . LEU A 1 101 ? -14.424 -0.496 9.235 1.00 95.56 101 LEU A O 1
ATOM 774 N N . PRO A 1 102 ? -16.430 -0.545 10.289 1.00 95.50 102 PRO A N 1
ATOM 775 C CA . PRO A 1 102 ? -17.030 -1.501 9.367 1.00 95.50 102 PRO A CA 1
ATOM 776 C C . PRO A 1 102 ? -16.897 -1.062 7.909 1.00 95.50 102 PRO A C 1
ATOM 778 O O . PRO A 1 102 ? -17.082 0.106 7.577 1.00 95.50 102 PRO A O 1
ATOM 781 N N . GLY A 1 103 ? -16.565 -2.011 7.035 1.00 94.19 103 GLY A N 1
ATOM 782 C CA . GLY A 1 103 ? -16.332 -1.755 5.612 1.00 94.19 103 GLY A CA 1
ATOM 783 C C . GLY A 1 103 ? -14.889 -1.388 5.252 1.00 94.19 103 GLY A C 1
ATOM 784 O O . GLY A 1 103 ? -14.497 -1.653 4.122 1.00 94.19 103 GLY A O 1
ATOM 785 N N . SER A 1 104 ? -14.061 -0.903 6.188 1.00 94.75 104 SER A N 1
ATOM 786 C CA . SER A 1 104 ? -12.670 -0.505 5.875 1.00 94.75 104 SER A CA 1
ATOM 787 C C . SER A 1 104 ? -11.835 -1.678 5.354 1.00 94.75 104 SER A C 1
ATOM 789 O O . SER A 1 104 ? -11.156 -1.565 4.339 1.00 94.75 104 SER A O 1
ATOM 791 N N . ILE A 1 105 ? -11.945 -2.844 6.000 1.00 95.69 105 ILE A N 1
ATOM 792 C CA . ILE A 1 105 ? -11.242 -4.063 5.570 1.00 95.69 105 ILE A CA 1
ATOM 793 C C . ILE A 1 105 ? -11.764 -4.573 4.219 1.00 95.69 105 ILE A C 1
ATOM 795 O O . ILE A 1 105 ? -10.978 -5.057 3.408 1.00 95.69 105 ILE A O 1
ATOM 799 N N . GLN A 1 106 ? -13.068 -4.438 3.955 1.00 96.62 106 GLN A N 1
ATOM 800 C CA . GLN A 1 106 ? -13.661 -4.833 2.674 1.00 96.62 106 GLN A CA 1
ATOM 801 C C . GLN A 1 106 ? -13.158 -3.930 1.540 1.00 96.62 106 GLN A C 1
ATOM 803 O O . GLN A 1 106 ? -12.653 -4.437 0.543 1.00 96.62 106 GLN A O 1
ATOM 808 N N . ALA A 1 107 ? -13.216 -2.608 1.728 1.00 95.31 107 ALA A N 1
ATOM 809 C CA . ALA A 1 107 ? -12.732 -1.626 0.760 1.00 95.31 107 ALA A CA 1
ATOM 810 C C . ALA A 1 107 ? -11.234 -1.804 0.465 1.00 95.31 107 ALA A C 1
ATOM 812 O O . ALA A 1 107 ? -10.830 -1.830 -0.697 1.00 95.31 107 ALA A O 1
ATOM 813 N N . ARG A 1 108 ? -10.420 -2.021 1.509 1.00 95.81 108 ARG A N 1
ATOM 814 C CA . ARG A 1 108 ? -9.002 -2.391 1.381 1.00 95.81 108 ARG A CA 1
ATOM 815 C C . ARG A 1 108 ? -8.817 -3.659 0.555 1.00 95.81 108 ARG A C 1
ATOM 817 O O . ARG A 1 108 ? -8.003 -3.683 -0.363 1.00 95.81 108 ARG A O 1
ATOM 824 N N . GLY A 1 109 ? -9.569 -4.716 0.857 1.00 97.25 109 GLY A N 1
ATOM 825 C CA . GLY A 1 109 ? -9.495 -5.980 0.124 1.00 97.25 109 GLY A CA 1
ATOM 826 C C . GLY A 1 109 ? -9.814 -5.824 -1.365 1.00 97.25 109 GLY A C 1
ATOM 827 O O . GLY A 1 109 ? -9.086 -6.349 -2.206 1.00 97.25 109 GLY A O 1
ATOM 828 N N . GLU A 1 110 ? -10.862 -5.068 -1.697 1.00 97.94 110 GLU A N 1
ATOM 829 C CA . GLU A 1 110 ? -11.268 -4.788 -3.079 1.00 97.94 110 GLU A CA 1
ATOM 830 C C . GLU A 1 110 ? -10.224 -3.952 -3.829 1.00 97.94 110 GLU A C 1
ATOM 832 O O . GLU A 1 110 ? -9.840 -4.311 -4.948 1.00 97.94 110 GLU A O 1
ATOM 837 N N . ASN A 1 111 ? -9.691 -2.908 -3.187 1.00 96.31 111 ASN A N 1
ATOM 838 C CA . ASN A 1 111 ? -8.577 -2.123 -3.715 1.00 96.31 111 ASN A CA 1
ATOM 839 C C . ASN A 1 111 ? -7.351 -2.993 -3.985 1.00 96.31 111 ASN A C 1
ATOM 841 O O . ASN A 1 111 ? -6.872 -3.045 -5.118 1.00 96.31 111 ASN A O 1
ATOM 845 N N . LEU A 1 112 ? -6.854 -3.700 -2.966 1.00 97.31 112 LEU A N 1
ATOM 846 C CA . LEU A 1 112 ? -5.644 -4.514 -3.071 1.00 97.31 112 LEU A CA 1
ATOM 847 C C . LEU A 1 112 ? -5.786 -5.596 -4.134 1.00 97.31 112 LEU A C 1
ATOM 849 O O . LEU A 1 112 ? -4.867 -5.793 -4.926 1.00 97.31 112 LEU A O 1
ATOM 853 N N . PHE A 1 113 ? -6.932 -6.273 -4.195 1.00 98.38 113 PHE A N 1
ATOM 854 C CA . PHE A 1 113 ? -7.167 -7.287 -5.213 1.00 98.38 113 PHE A CA 1
ATOM 855 C C . PHE A 1 113 ? -7.084 -6.700 -6.629 1.00 98.38 113 PHE A C 1
ATOM 857 O O . PHE A 1 113 ? -6.398 -7.262 -7.489 1.00 98.38 113 PHE A O 1
ATOM 864 N N . SER A 1 114 ? -7.737 -5.559 -6.867 1.00 98.31 114 SER A N 1
ATOM 865 C CA . SER A 1 114 ? -7.717 -4.889 -8.170 1.00 98.31 114 SER A CA 1
ATOM 866 C C . SER A 1 114 ? -6.312 -4.401 -8.546 1.00 98.31 114 SER A C 1
ATOM 868 O O . SER A 1 114 ? -5.815 -4.697 -9.636 1.00 98.31 114 SER A O 1
ATOM 870 N N . ILE A 1 115 ? -5.619 -3.744 -7.612 1.00 97.38 115 ILE A N 1
ATOM 871 C CA . ILE A 1 115 ? -4.273 -3.199 -7.819 1.00 97.38 115 ILE A CA 1
ATOM 872 C C . ILE A 1 115 ? -3.265 -4.323 -8.068 1.00 97.38 115 ILE A C 1
ATOM 874 O O . ILE A 1 115 ? -2.528 -4.270 -9.046 1.00 97.38 115 ILE A O 1
ATOM 878 N N . ILE A 1 116 ? -3.247 -5.384 -7.254 1.00 97.94 116 ILE A N 1
ATOM 879 C CA . ILE A 1 116 ? -2.322 -6.516 -7.442 1.00 97.94 116 ILE A CA 1
ATOM 880 C C . ILE A 1 116 ? -2.536 -7.167 -8.814 1.00 97.94 116 ILE A C 1
ATOM 882 O O . ILE A 1 116 ? -1.572 -7.517 -9.505 1.00 97.94 116 ILE A O 1
ATOM 886 N N . LYS A 1 117 ? -3.793 -7.297 -9.253 1.00 98.38 117 LYS A N 1
ATOM 887 C CA . LYS A 1 117 ? -4.114 -7.778 -10.600 1.00 98.38 117 LYS A CA 1
ATOM 888 C C . LYS A 1 117 ? -3.578 -6.841 -11.686 1.00 98.38 117 LYS A C 1
ATOM 890 O O . LYS A 1 117 ? -3.056 -7.322 -12.687 1.00 98.38 117 LYS A O 1
ATOM 895 N N . ALA A 1 118 ? -3.674 -5.528 -11.511 1.00 97.88 118 ALA A N 1
ATOM 896 C CA . ALA A 1 118 ? -3.131 -4.569 -12.469 1.00 97.88 118 ALA A CA 1
ATOM 897 C C . ALA A 1 118 ? -1.589 -4.577 -12.497 1.00 97.88 118 ALA A C 1
ATOM 899 O O . ALA A 1 118 ? -1.001 -4.666 -13.573 1.00 97.88 118 ALA A O 1
ATOM 900 N N . PHE A 1 119 ? -0.928 -4.602 -11.333 1.00 97.06 119 PHE A N 1
ATOM 901 C CA . PHE A 1 119 ? 0.530 -4.729 -11.215 1.00 97.06 119 PHE A CA 1
ATOM 902 C C . PHE A 1 119 ? 1.045 -5.991 -11.916 1.00 97.06 119 PHE A C 1
ATOM 904 O O . PHE A 1 119 ? 1.953 -5.913 -12.739 1.00 97.06 119 PHE A O 1
ATOM 911 N N . SER A 1 120 ? 0.443 -7.146 -11.622 1.00 96.69 120 SER A N 1
ATOM 912 C CA . SER A 1 120 ? 0.858 -8.445 -12.176 1.00 96.69 120 SER A CA 1
ATOM 913 C C . SER A 1 120 ? 0.661 -8.579 -13.689 1.00 96.69 120 SER A C 1
ATOM 915 O O . SER A 1 120 ? 1.395 -9.334 -14.321 1.00 96.69 120 SER A O 1
ATOM 917 N N . ASN A 1 121 ? -0.285 -7.842 -14.277 1.00 97.06 121 ASN A N 1
ATOM 918 C CA . ASN A 1 121 ? -0.513 -7.820 -15.725 1.00 97.06 121 ASN A CA 1
ATOM 919 C C . ASN A 1 121 ? 0.237 -6.685 -16.443 1.00 97.06 121 ASN A C 1
ATOM 921 O O . ASN A 1 121 ? 0.194 -6.602 -17.671 1.00 97.06 121 ASN A O 1
ATOM 925 N N . SER A 1 122 ? 0.907 -5.797 -15.706 1.00 95.38 122 SER A N 1
ATOM 926 C CA . SER A 1 122 ? 1.604 -4.655 -16.286 1.00 95.38 122 SER A CA 1
ATOM 927 C C . SER A 1 122 ? 2.894 -5.083 -16.976 1.00 95.38 122 SER A C 1
ATOM 929 O O . SER A 1 122 ? 3.741 -5.758 -16.393 1.00 95.38 122 SER A O 1
ATOM 931 N N . SER A 1 123 ? 3.115 -4.593 -18.196 1.00 93.69 123 SER A N 1
ATOM 932 C CA . SER A 1 123 ? 4.397 -4.756 -18.894 1.00 93.69 123 SER A CA 1
ATOM 933 C C . SER A 1 123 ? 5.557 -4.035 -18.191 1.00 93.69 123 SER A C 1
ATOM 935 O O . SER A 1 123 ? 6.720 -4.343 -18.457 1.00 93.69 123 SER A O 1
ATOM 937 N N . LYS A 1 124 ? 5.257 -3.098 -17.278 1.00 91.69 124 LYS A N 1
ATOM 938 C CA . LYS A 1 124 ? 6.243 -2.393 -16.446 1.00 91.69 124 LYS A CA 1
ATOM 939 C C . LYS A 1 124 ? 6.773 -3.249 -15.294 1.00 91.69 124 LYS A C 1
ATOM 941 O O . LYS A 1 124 ? 7.830 -2.917 -14.764 1.00 91.69 124 LYS A O 1
ATOM 946 N N . LEU A 1 125 ? 6.087 -4.335 -14.921 1.00 94.19 125 LEU A N 1
ATOM 947 C CA . LEU A 1 125 ? 6.556 -5.248 -13.884 1.00 94.19 125 LEU A CA 1
ATOM 948 C C . LEU A 1 125 ? 7.733 -6.073 -14.418 1.00 94.19 125 LEU A C 1
ATOM 950 O O . LEU A 1 125 ? 7.559 -7.110 -15.054 1.00 94.19 125 LEU A O 1
ATOM 954 N N . GLN A 1 126 ? 8.942 -5.590 -14.156 1.00 90.50 126 GLN A N 1
ATOM 955 C CA . GLN A 1 126 ? 10.197 -6.231 -14.537 1.00 90.50 126 GLN A CA 1
ATOM 956 C C . GLN A 1 126 ? 11.017 -6.521 -13.290 1.00 90.50 126 GLN A C 1
ATOM 958 O O . GLN A 1 126 ? 10.906 -5.807 -12.300 1.00 90.50 126 GLN A O 1
ATOM 963 N N . ASN A 1 127 ? 11.856 -7.555 -13.324 1.00 87.62 127 ASN A N 1
ATOM 964 C CA . ASN A 1 127 ? 12.760 -7.838 -12.216 1.00 87.62 127 ASN A CA 1
ATOM 965 C C . ASN A 1 127 ? 13.715 -6.652 -12.006 1.00 87.62 127 ASN A C 1
ATOM 967 O O . ASN A 1 127 ? 14.567 -6.381 -12.853 1.00 87.62 127 ASN A O 1
ATOM 971 N N . THR A 1 128 ? 13.599 -5.989 -10.852 1.00 80.56 128 THR A N 1
ATOM 972 C CA . THR A 1 128 ? 14.353 -4.768 -10.526 1.00 80.56 128 THR A CA 1
ATOM 973 C C . THR A 1 128 ? 15.863 -4.972 -10.656 1.00 80.56 128 THR A C 1
ATOM 975 O O . THR A 1 128 ? 16.572 -4.080 -11.10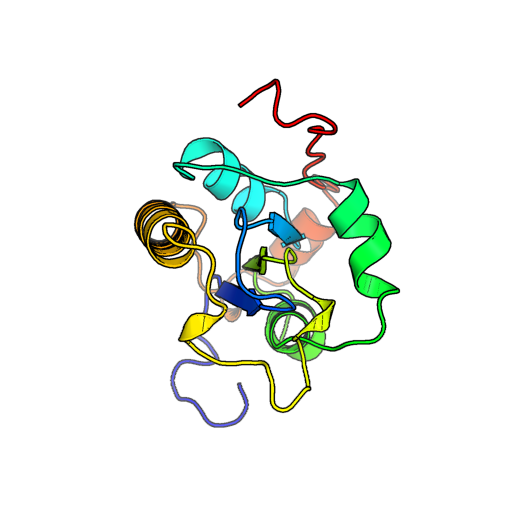8 1.00 80.56 128 THR A O 1
ATOM 978 N N . TYR A 1 129 ? 16.357 -6.168 -10.326 1.00 77.06 129 TYR A N 1
ATOM 979 C CA . TYR A 1 129 ? 17.784 -6.498 -10.337 1.00 77.06 129 TYR A CA 1
ATOM 980 C C . TYR A 1 129 ? 18.316 -6.913 -11.715 1.00 77.06 129 TYR A C 1
ATOM 982 O O . TYR A 1 129 ? 19.522 -7.089 -11.875 1.00 77.06 129 TYR A O 1
ATOM 990 N N . GLN A 1 130 ? 17.434 -7.102 -12.701 1.00 72.44 130 GLN A N 1
ATOM 991 C CA . GLN A 1 130 ? 17.799 -7.411 -14.088 1.00 72.44 130 GLN A CA 1
ATOM 992 C C . GLN A 1 130 ? 17.720 -6.187 -15.002 1.00 72.44 130 GLN A C 1
ATOM 994 O O . GLN A 1 130 ? 18.366 -6.173 -16.049 1.00 72.44 130 GLN A O 1
ATOM 999 N N . THR A 1 131 ? 16.967 -5.158 -14.613 1.00 62.78 131 THR A N 1
ATOM 1000 C CA . THR A 1 131 ? 16.955 -3.870 -15.309 1.00 62.78 131 THR A CA 1
ATOM 1001 C C . THR A 1 131 ? 18.358 -3.264 -15.241 1.00 62.78 131 THR A C 1
ATOM 1003 O O . THR A 1 131 ? 18.896 -3.050 -14.154 1.00 62.78 131 THR A O 1
ATOM 1006 N N . ASN A 1 132 ? 18.994 -3.025 -16.393 1.00 55.69 132 ASN A N 1
ATOM 1007 C CA . ASN A 1 132 ? 20.365 -2.517 -16.440 1.00 55.69 132 ASN A CA 1
ATOM 1008 C C . ASN A 1 132 ? 20.474 -1.230 -15.605 1.00 55.69 132 ASN A C 1
ATOM 1010 O O . ASN A 1 132 ? 19.701 -0.292 -15.796 1.00 55.69 132 ASN A O 1
ATOM 1014 N N . TYR A 1 133 ? 21.470 -1.158 -14.714 1.00 52.28 133 TYR A N 1
ATOM 1015 C CA . TYR A 1 133 ? 21.752 0.002 -13.848 1.00 52.28 133 TYR A CA 1
ATOM 1016 C C . TYR A 1 133 ? 21.774 1.351 -14.603 1.00 52.28 133 TYR A C 1
ATOM 1018 O O . TYR A 1 133 ? 21.538 2.403 -14.011 1.00 52.28 133 TYR A O 1
ATOM 1026 N N . SER A 1 134 ? 22.055 1.337 -15.911 1.00 51.09 134 SER A N 1
ATOM 1027 C CA . SER A 1 134 ? 22.012 2.502 -16.800 1.00 51.09 134 SER A CA 1
ATOM 1028 C C . SER A 1 134 ? 20.594 2.990 -17.123 1.00 51.09 134 SER A C 1
ATOM 1030 O O . SER A 1 134 ? 20.380 4.196 -17.176 1.00 51.09 134 SER A O 1
ATOM 1032 N N . GLU A 1 135 ? 19.627 2.088 -17.307 1.00 55.00 135 GLU A N 1
ATOM 1033 C CA . GLU A 1 135 ? 18.220 2.433 -17.562 1.00 55.00 135 GLU A CA 1
ATOM 1034 C C . GLU A 1 135 ? 17.530 2.903 -16.282 1.00 55.00 135 GLU A C 1
ATOM 1036 O O . GLU A 1 135 ? 16.821 3.901 -16.322 1.00 55.00 135 GLU A O 1
ATOM 1041 N N . ALA A 1 136 ? 17.817 2.264 -15.140 1.00 51.75 136 ALA A N 1
ATOM 1042 C CA . ALA A 1 136 ? 17.324 2.690 -13.828 1.00 51.75 136 ALA A CA 1
ATOM 1043 C C . ALA A 1 136 ? 17.847 4.084 -13.427 1.00 51.75 136 ALA A C 1
ATOM 1045 O O . ALA A 1 136 ? 17.107 4.896 -12.880 1.00 51.75 136 ALA A O 1
ATOM 1046 N N . ARG A 1 137 ? 19.113 4.412 -13.744 1.00 48.47 137 ARG A N 1
ATOM 1047 C CA . ARG A 1 137 ? 19.630 5.784 -13.584 1.00 48.47 137 ARG A CA 1
ATOM 1048 C C . ARG A 1 137 ? 18.972 6.755 -14.558 1.00 48.47 137 ARG A C 1
ATOM 1050 O O . ARG A 1 137 ? 18.643 7.858 -14.147 1.00 48.47 137 ARG A O 1
ATOM 1057 N N . ALA A 1 138 ? 18.757 6.369 -15.814 1.00 50.91 138 ALA A N 1
ATOM 1058 C CA . ALA A 1 138 ? 18.084 7.228 -16.787 1.00 50.91 138 ALA A CA 1
ATOM 1059 C C . ALA A 1 138 ? 16.634 7.552 -16.380 1.00 50.91 138 ALA A C 1
ATOM 1061 O O . ALA A 1 138 ? 16.205 8.685 -16.563 1.00 50.91 138 ALA A O 1
ATOM 1062 N N . SER A 1 139 ? 15.906 6.609 -15.771 1.00 51.53 139 SER A N 1
ATOM 1063 C CA . SER A 1 139 ? 14.568 6.847 -15.212 1.00 51.53 139 SER A CA 1
ATOM 1064 C C . SER A 1 139 ? 14.578 7.576 -13.865 1.00 51.53 139 SER A C 1
ATOM 1066 O O . SER A 1 139 ? 13.643 8.315 -13.602 1.00 51.53 139 SER A O 1
ATOM 1068 N N . LEU A 1 140 ? 15.635 7.460 -13.051 1.00 50.09 140 LEU A N 1
ATOM 1069 C CA . LEU A 1 140 ? 15.853 8.339 -11.888 1.00 50.09 140 LEU A CA 1
ATOM 1070 C C . LEU A 1 140 ? 16.089 9.806 -12.297 1.00 50.09 140 LEU A C 1
ATOM 1072 O O . LEU A 1 140 ? 15.719 10.707 -11.552 1.00 50.09 140 LEU A O 1
ATOM 1076 N N . PHE A 1 141 ? 16.706 10.051 -13.461 1.00 45.38 141 PHE A N 1
ATOM 1077 C CA . PHE A 1 141 ? 16.923 11.399 -14.011 1.00 45.38 141 PHE A CA 1
ATOM 1078 C C . PHE A 1 141 ? 15.754 11.919 -14.863 1.00 45.38 141 PHE A C 1
ATOM 1080 O O . PHE A 1 141 ? 15.684 13.118 -15.127 1.00 45.38 141 PHE A O 1
ATOM 1087 N N . ASN A 1 142 ? 14.834 11.047 -15.281 1.00 49.38 142 ASN A N 1
ATOM 1088 C CA . ASN A 1 142 ? 13.534 11.436 -15.820 1.00 49.38 142 ASN A CA 1
ATOM 1089 C C . ASN A 1 142 ? 12.582 11.582 -14.626 1.00 49.38 142 ASN A C 1
ATOM 1091 O O . ASN A 1 142 ? 11.912 10.626 -14.247 1.00 49.38 142 ASN A O 1
ATOM 1095 N N . GLU A 1 143 ? 12.572 12.762 -14.001 1.00 48.66 143 GLU A N 1
ATOM 1096 C CA . GLU A 1 143 ? 11.729 13.124 -12.850 1.00 48.66 143 GLU A CA 1
ATOM 1097 C C . GLU A 1 143 ? 10.217 13.098 -13.175 1.00 48.66 143 GLU A C 1
ATOM 1099 O O . GLU A 1 143 ? 9.504 14.087 -13.036 1.00 48.66 143 GLU A O 1
ATOM 1104 N N . GLU A 1 144 ? 9.670 11.957 -13.581 1.00 55.38 144 GLU A N 1
ATOM 1105 C CA . GLU A 1 144 ? 8.231 11.722 -13.554 1.00 55.38 144 GLU A CA 1
ATOM 1106 C C . GLU A 1 144 ? 7.836 11.340 -12.127 1.00 55.38 144 GLU A C 1
ATOM 1108 O O . GLU A 1 144 ? 7.482 10.197 -11.829 1.00 55.38 144 GLU A O 1
ATOM 1113 N N . ARG A 1 145 ? 7.926 12.304 -11.206 1.00 53.12 145 ARG A N 1
ATOM 1114 C CA . ARG A 1 145 ? 7.256 12.178 -9.913 1.00 53.12 145 ARG A CA 1
ATOM 1115 C C . ARG A 1 145 ? 5.766 12.309 -10.201 1.00 53.12 145 ARG A C 1
ATOM 1117 O O . ARG A 1 145 ? 5.320 13.359 -10.656 1.00 53.12 145 ARG A O 1
ATOM 1124 N N . ALA A 1 146 ? 5.000 11.239 -10.006 1.00 56.38 146 ALA A N 1
ATOM 1125 C CA . ALA A 1 146 ? 3.553 11.325 -10.153 1.00 56.38 146 ALA A CA 1
ATOM 1126 C C . ALA A 1 146 ? 3.021 12.344 -9.135 1.00 56.38 146 ALA A C 1
ATOM 1128 O O . ALA A 1 146 ? 3.157 12.149 -7.928 1.00 56.38 146 ALA A O 1
ATOM 1129 N N . ILE A 1 147 ? 2.448 13.443 -9.624 1.00 52.44 147 ILE A N 1
ATOM 1130 C CA . ILE A 1 147 ? 1.798 14.443 -8.780 1.00 52.44 147 ILE A CA 1
ATOM 1131 C C . ILE A 1 147 ? 0.315 14.095 -8.737 1.00 52.44 147 ILE A C 1
ATOM 1133 O O . ILE A 1 147 ? -0.388 14.224 -9.738 1.00 52.44 147 ILE A O 1
ATOM 1137 N N . PHE A 1 148 ? -0.146 13.637 -7.576 1.00 55.47 148 PHE A N 1
ATOM 1138 C CA . PHE A 1 148 ? -1.555 13.363 -7.333 1.00 55.47 148 PHE A CA 1
ATOM 1139 C C . PHE A 1 148 ? -2.173 14.531 -6.563 1.00 55.47 148 PHE A C 1
ATOM 1141 O O . PHE A 1 148 ? -1.764 14.809 -5.435 1.00 55.47 148 PHE A O 1
ATOM 1148 N N . PHE A 1 149 ? -3.151 15.212 -7.158 1.00 53.00 149 PHE A N 1
ATOM 1149 C CA . PHE A 1 149 ? -3.926 16.241 -6.473 1.00 53.00 149 PHE A CA 1
ATOM 1150 C C . PHE A 1 149 ? -5.313 15.698 -6.166 1.00 53.00 149 PHE A C 1
ATOM 1152 O O . PHE A 1 149 ? -6.178 15.698 -7.036 1.00 53.00 149 PHE A O 1
ATOM 1159 N N . ASP A 1 150 ? -5.546 15.303 -4.918 1.00 54.00 150 ASP A N 1
ATOM 1160 C CA . ASP A 1 150 ? -6.909 15.237 -4.412 1.00 54.00 150 ASP A CA 1
ATOM 1161 C C . ASP A 1 150 ? -6.976 15.698 -2.956 1.00 54.00 150 ASP A C 1
ATOM 1163 O O . ASP A 1 150 ? -6.680 14.965 -2.016 1.00 54.00 150 ASP A O 1
ATOM 1167 N N . TYR A 1 151 ? -7.311 16.975 -2.781 1.00 51.47 151 TYR A N 1
ATOM 1168 C CA . TYR A 1 151 ? -7.472 17.590 -1.464 1.00 51.47 151 TYR A CA 1
ATOM 1169 C C . TYR A 1 151 ? -8.846 17.302 -0.843 1.00 51.47 151 TYR A C 1
ATOM 1171 O O . TYR A 1 151 ? -9.035 17.573 0.341 1.00 51.47 151 TYR A O 1
ATOM 1179 N N . LEU A 1 152 ? -9.815 16.825 -1.636 1.00 53.62 152 LEU A N 1
ATOM 1180 C CA . LEU A 1 152 ? -11.236 16.801 -1.265 1.00 53.62 152 LEU A CA 1
ATOM 1181 C C . LEU A 1 152 ? -11.942 15.476 -1.574 1.00 53.62 152 LEU A C 1
ATOM 1183 O O . LEU A 1 152 ? -13.141 15.371 -1.325 1.00 53.62 152 LEU A O 1
ATOM 1187 N N . SER A 1 153 ? -11.230 14.484 -2.109 1.00 50.72 153 SER A N 1
ATOM 1188 C CA . SER A 1 153 ? -11.834 13.250 -2.623 1.00 50.72 153 SER A CA 1
ATOM 1189 C C . SER A 1 153 ? -12.896 13.541 -3.700 1.00 50.72 153 SER A C 1
ATOM 1191 O O . SER A 1 153 ? -13.923 12.871 -3.756 1.00 50.72 153 SER A O 1
ATOM 1193 N N . TRP A 1 154 ? -12.719 14.618 -4.485 1.00 46.62 154 TRP A N 1
ATOM 1194 C CA . TRP A 1 154 ? -13.752 15.162 -5.393 1.00 46.62 154 TRP A CA 1
ATOM 1195 C C . TRP A 1 154 ? -13.506 14.890 -6.875 1.00 46.62 154 TRP A C 1
ATOM 1197 O O . TRP A 1 154 ? -14.426 15.060 -7.674 1.00 46.62 154 TRP A O 1
ATOM 1207 N N . PHE A 1 155 ? -12.301 14.467 -7.249 1.00 41.00 155 PHE A N 1
ATOM 1208 C CA . PHE A 1 155 ? -11.988 14.083 -8.624 1.00 41.00 155 PHE A CA 1
ATOM 1209 C C . PHE A 1 155 ? -11.490 12.643 -8.686 1.00 41.00 155 PHE A C 1
ATOM 1211 O O . PHE A 1 155 ? -10.460 12.384 -9.299 1.00 41.00 155 PHE A O 1
ATOM 1218 N N . MET A 1 156 ? -12.240 11.729 -8.065 1.00 44.41 156 MET A N 1
ATOM 1219 C CA . MET A 1 156 ? -12.211 10.288 -8.323 1.00 44.41 156 MET A CA 1
ATOM 1220 C C . MET A 1 156 ? -13.603 9.696 -8.125 1.00 44.41 156 MET A C 1
ATOM 1222 O O . MET A 1 156 ? -14.230 10.011 -7.089 1.00 44.41 156 MET A O 1
#

Radius of gyration: 16.08 Å; chains: 1; bounding box: 39×35×44 Å

Foldseek 3Di:
DPPDPCLQQAQEDEFEEELAQFDAWEFLAWDPACPLVVLLVVFQPLGHYAVVSVVCVVVDPDDGCCCVQCPVRARRTYTYIYDHYHNVCGPHPNPDNVRHDPPRVVSVVRRCVRSVVSLVPDPSRGRRNPPPPVVVVVRSVVPNPPGDDDPDSPPD

Organism: NCBI:txid97028

Secondary structure (DSSP, 8-state):
--S-TTGGG---EEEEEESSSBS--EEEEEESSSHHHHHHHHH-SS--B-HHHHHHGGGSS---HHHIIIIITT---EEEEEE-BTTTSTTSTT--GGGSPTTHHHHHHHHHHHHHHHHHH-TT---TTTS-HHHHHHHHHS--------SSS---

pLDDT: mean 85.44, std 15.99, range [41.0, 98.38]

Sequence (156 aa):
MKTNKWNNTIGAFVNVEASGTGGPDLVCQSGPSSWPSNIYAEAAIYPMATSAAQDVFPIIPGDTDYRIFSEDYGSIPGLDIIFLLGGYFYHTSFDTVEQLLPGSIQARGENLFSIIKAFSNSSKLQNTYQTNYSEARASLFNEERAIFFDYLSWFM

InterPro domains:
  IPR007484 Peptidase M28 [PF04389] (3-114)
  IPR045175 Peptidase M28 family [PTHR12147] (4-156)